Protein AF-A0A1T2X8F2-F1 (afdb_monomer)

Secondary structure (DSSP, 8-state):
----------------PPP-EEEEEEEEEETTEEEEEEEEE-SS-EEEEEEEEE-SSPP-HHHHHHHHGGGTTS-HHHHHHHHHHHGGGS-HHHHHHHHHHHHHHHTTT-TT---------SS-HHHHHHHEEEEEEEE--

Organism: NCBI:txid1324314

Structure (mmCIF, N/CA/C/O backbone):
data_AF-A0A1T2X8F2-F1
#
_entry.id   AF-A0A1T2X8F2-F1
#
loop_
_atom_site.group_PDB
_atom_site.id
_atom_site.type_symbol
_atom_site.label_atom_id
_atom_site.label_alt_id
_atom_site.label_comp_id
_atom_site.label_asym_id
_atom_site.label_entity_id
_atom_site.label_seq_id
_atom_site.pdbx_PDB_ins_code
_atom_site.Cartn_x
_atom_site.Cartn_y
_atom_site.Cartn_z
_atom_site.occupancy
_atom_site.B_iso_or_equiv
_atom_site.auth_seq_id
_atom_site.auth_comp_id
_atom_site.auth_asym_id
_atom_site.auth_atom_id
_atom_site.pdbx_PDB_model_num
ATOM 1 N N . MET A 1 1 ? -14.386 23.148 55.826 1.00 37.97 1 MET A N 1
ATOM 2 C CA . MET A 1 1 ? -13.439 22.276 55.101 1.00 37.97 1 MET A CA 1
ATOM 3 C C . MET A 1 1 ? -14.239 21.501 54.069 1.00 37.97 1 MET A C 1
ATOM 5 O O . MET A 1 1 ? -15.003 20.631 54.454 1.00 37.97 1 MET A O 1
ATOM 9 N N . SER A 1 2 ? -14.163 21.901 52.799 1.00 36.72 2 SER A N 1
ATOM 10 C CA . SER A 1 2 ? -14.864 21.247 51.688 1.00 36.72 2 SER A CA 1
ATOM 11 C C . SER A 1 2 ? -13.816 20.536 50.842 1.00 36.72 2 SER A C 1
ATOM 13 O O . SER A 1 2 ? -12.933 21.192 50.293 1.00 36.72 2 SER A O 1
ATOM 15 N N . LEU A 1 3 ? -13.865 19.207 50.805 1.00 40.19 3 LEU A N 1
ATOM 16 C CA . LEU A 1 3 ? -12.999 18.390 49.961 1.00 40.19 3 LEU A CA 1
ATOM 17 C C . LEU A 1 3 ? -13.627 18.337 48.565 1.00 40.19 3 LEU A C 1
ATOM 19 O O . LEU A 1 3 ? -14.701 17.768 48.388 1.00 40.19 3 LEU A O 1
ATOM 23 N N . ASN A 1 4 ? -12.973 18.961 47.585 1.00 38.31 4 ASN A N 1
ATOM 24 C CA . ASN A 1 4 ? -13.312 18.771 46.177 1.00 38.31 4 ASN A CA 1
ATOM 25 C C . ASN A 1 4 ? -12.955 17.334 45.766 1.00 38.31 4 ASN A C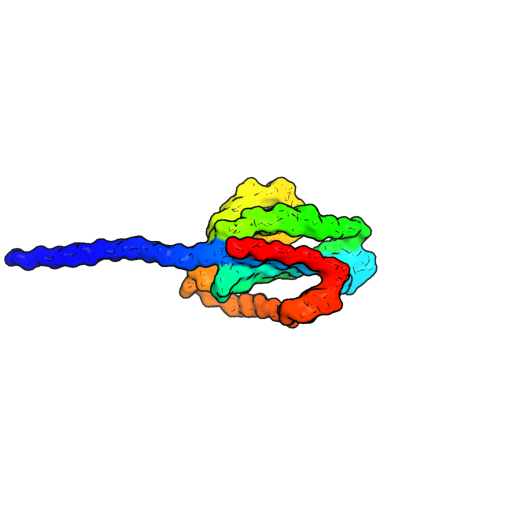 1
ATOM 27 O O . ASN A 1 4 ? -11.834 16.899 46.047 1.00 38.31 4 ASN A O 1
ATOM 31 N N . PRO A 1 5 ? -13.837 16.602 45.067 1.00 49.19 5 PRO A N 1
ATOM 32 C CA . PRO A 1 5 ? -13.443 15.354 44.446 1.00 49.19 5 PRO A CA 1
ATOM 33 C C . PRO A 1 5 ? -12.522 15.667 43.265 1.00 49.19 5 PRO A C 1
ATOM 35 O O . PRO A 1 5 ? -12.886 16.386 42.331 1.00 49.19 5 PRO A O 1
ATOM 38 N N . ILE A 1 6 ? -11.308 15.126 43.333 1.00 43.94 6 ILE A N 1
ATOM 39 C CA . ILE A 1 6 ? -10.379 15.038 42.212 1.00 43.94 6 ILE A CA 1
ATOM 40 C C . ILE A 1 6 ? -11.116 14.282 41.106 1.00 43.94 6 ILE A C 1
ATOM 42 O O . ILE A 1 6 ? -11.383 13.088 41.225 1.00 43.94 6 ILE A O 1
ATOM 46 N N . ARG A 1 7 ? -11.492 14.997 40.042 1.00 38.94 7 ARG A N 1
ATOM 47 C CA . ARG A 1 7 ? -11.837 14.371 38.770 1.00 38.94 7 ARG A CA 1
ATOM 48 C C . ARG A 1 7 ? -10.554 13.742 38.253 1.00 38.94 7 ARG A C 1
ATOM 50 O O . ARG A 1 7 ? -9.704 14.434 37.701 1.00 38.94 7 ARG A O 1
ATOM 57 N N . THR A 1 8 ? -10.404 12.445 38.479 1.00 39.94 8 THR A N 1
ATOM 58 C CA . THR A 1 8 ? -9.457 11.625 37.738 1.00 39.94 8 THR A CA 1
ATOM 59 C C . THR A 1 8 ? -9.868 11.744 36.277 1.00 39.94 8 THR A C 1
ATOM 61 O O . THR A 1 8 ? -10.906 11.224 35.874 1.00 39.94 8 THR A O 1
ATOM 64 N N . VAL A 1 9 ? -9.118 12.540 35.516 1.00 42.16 9 VAL A N 1
ATOM 65 C CA . VAL A 1 9 ? -9.210 12.562 34.061 1.00 42.16 9 VAL A CA 1
ATOM 66 C C . VAL A 1 9 ? -8.810 11.157 33.637 1.00 42.16 9 VAL A C 1
ATOM 68 O O . VAL A 1 9 ? -7.645 10.782 33.747 1.00 42.16 9 VAL A O 1
ATOM 71 N N . SER A 1 10 ? -9.807 10.354 33.272 1.00 41.56 10 SER A N 1
ATOM 72 C CA . SER A 1 10 ? -9.609 9.114 32.538 1.00 41.56 10 SER A CA 1
ATOM 73 C C . SER A 1 10 ? -8.678 9.434 31.379 1.00 41.56 10 SER A C 1
ATOM 75 O O . SER A 1 10 ? -8.978 10.338 30.593 1.00 41.56 10 SER A O 1
ATOM 77 N N . SER A 1 11 ? -7.531 8.753 31.331 1.00 42.22 11 SER A N 1
ATOM 78 C CA . SER A 1 11 ? -6.684 8.695 30.145 1.00 42.22 11 SER A CA 1
ATOM 79 C C . SER A 1 11 ? -7.596 8.594 28.932 1.00 42.22 11 SER A C 1
ATOM 81 O O . SER A 1 11 ? -8.439 7.700 28.891 1.00 42.22 11 SER A O 1
ATOM 83 N N . LEU A 1 12 ? -7.496 9.560 28.016 1.00 42.22 12 LEU A N 1
ATOM 84 C CA . LEU A 1 12 ? -8.115 9.432 26.707 1.00 42.22 12 LEU A CA 1
ATOM 85 C C . LEU A 1 12 ? -7.663 8.077 26.166 1.00 42.22 12 LEU A C 1
ATOM 87 O O . LEU A 1 12 ? -6.474 7.909 25.895 1.00 42.22 12 LEU A O 1
ATOM 91 N N . ASP A 1 13 ? -8.592 7.137 26.029 1.00 42.84 13 ASP A N 1
ATOM 92 C CA . ASP A 1 13 ? -8.470 6.109 25.013 1.00 42.84 13 ASP A CA 1
ATOM 93 C C . ASP A 1 13 ? -8.311 6.888 23.706 1.00 42.84 13 ASP A C 1
ATOM 95 O O . ASP A 1 13 ? -9.258 7.479 23.183 1.00 42.84 13 ASP A O 1
ATOM 99 N N . GLN A 1 14 ? -7.065 7.040 23.258 1.00 51.78 14 GLN A N 1
ATOM 100 C CA . GLN A 1 14 ? -6.811 7.439 21.891 1.00 51.78 14 GLN A CA 1
ATOM 101 C C . GLN A 1 14 ? -7.356 6.285 21.064 1.00 51.78 14 GLN A C 1
ATOM 103 O O . GLN A 1 14 ? -6.759 5.210 21.022 1.00 51.78 14 GLN A O 1
ATOM 108 N N . ASP A 1 15 ? -8.537 6.504 20.497 1.00 54.91 15 ASP A N 1
ATOM 109 C CA . ASP A 1 15 ? -9.196 5.627 19.539 1.00 54.91 15 ASP A CA 1
ATOM 110 C C . ASP A 1 15 ? -8.274 5.529 18.314 1.00 54.91 15 ASP A C 1
ATOM 112 O O . ASP A 1 15 ? -8.337 6.309 17.364 1.00 54.91 15 ASP A O 1
ATOM 116 N N . THR A 1 16 ? -7.260 4.672 18.414 1.00 68.88 16 THR A N 1
ATOM 117 C CA . THR A 1 16 ? -6.259 4.495 17.369 1.00 68.88 16 THR A CA 1
ATOM 118 C C . THR A 1 16 ? -6.784 3.418 16.443 1.00 68.88 16 THR A C 1
ATOM 120 O O . THR A 1 16 ? -6.462 2.242 16.592 1.00 68.88 16 THR A O 1
ATOM 123 N N . SER A 1 17 ? -7.655 3.819 15.513 1.00 86.19 17 SER A N 1
ATOM 124 C CA . SER A 1 17 ? -8.242 2.905 14.533 1.00 86.19 17 SER A CA 1
ATOM 125 C C . SER A 1 17 ? -7.132 2.094 13.861 1.00 86.19 17 SER A C 1
ATOM 127 O O . SER A 1 17 ? -6.180 2.643 13.297 1.00 86.19 17 SER A O 1
ATOM 129 N N . HIS A 1 18 ? -7.244 0.772 13.950 1.00 93.94 18 HIS A N 1
ATOM 130 C CA . HIS A 1 18 ? -6.293 -0.138 13.329 1.00 93.94 18 HIS A CA 1
ATOM 131 C C . HIS A 1 18 ? -6.429 -0.079 11.808 1.00 93.94 18 HIS A C 1
ATOM 133 O O . HIS A 1 18 ? -7.512 0.156 11.266 1.00 93.94 18 HIS A O 1
ATOM 139 N N . LEU A 1 19 ? -5.322 -0.322 11.115 1.00 95.12 19 LEU A N 1
ATOM 140 C CA . LEU A 1 19 ? -5.322 -0.545 9.681 1.00 95.12 19 LEU A CA 1
ATOM 141 C C . LEU A 1 19 ? -6.089 -1.830 9.370 1.00 95.12 19 LEU A C 1
ATOM 143 O O . LEU A 1 19 ? -5.737 -2.897 9.866 1.00 95.12 19 LEU A O 1
ATOM 147 N N . THR A 1 20 ? -7.114 -1.733 8.534 1.00 96.12 20 THR A N 1
ATOM 148 C CA . THR A 1 20 ? -7.972 -2.851 8.116 1.00 96.12 20 THR A CA 1
ATOM 149 C C . THR A 1 20 ? -7.733 -3.244 6.665 1.00 96.12 20 THR A C 1
ATOM 151 O O . THR A 1 20 ? -8.016 -4.375 6.277 1.00 96.12 20 THR A O 1
ATOM 154 N N . ARG A 1 21 ? -7.176 -2.342 5.847 1.00 96.19 21 ARG A N 1
ATOM 155 C CA . ARG A 1 21 ? -6.988 -2.574 4.412 1.00 96.19 21 ARG A CA 1
ATOM 156 C C . ARG A 1 21 ? -5.629 -2.084 3.927 1.00 96.19 21 ARG A C 1
ATOM 158 O O . ARG A 1 21 ? -5.179 -0.999 4.293 1.00 96.19 21 ARG A O 1
ATOM 165 N N . MET A 1 22 ? -5.001 -2.883 3.068 1.00 97.00 22 MET A N 1
ATOM 166 C CA . MET A 1 22 ? -3.809 -2.522 2.305 1.00 97.00 22 MET A CA 1
ATOM 167 C C . MET A 1 22 ? -4.054 -2.812 0.829 1.00 97.00 22 MET A C 1
ATOM 169 O O . MET A 1 22 ? -4.435 -3.922 0.458 1.00 97.00 22 MET A O 1
ATOM 173 N N . GLU A 1 23 ? -3.826 -1.812 -0.012 1.00 97.00 23 GLU A N 1
ATOM 174 C CA . GLU A 1 23 ? -3.978 -1.916 -1.458 1.00 97.00 23 GLU A CA 1
ATOM 175 C C . GLU A 1 23 ? -2.706 -1.426 -2.139 1.00 97.00 23 GLU A C 1
ATOM 177 O O . GLU A 1 23 ? -2.194 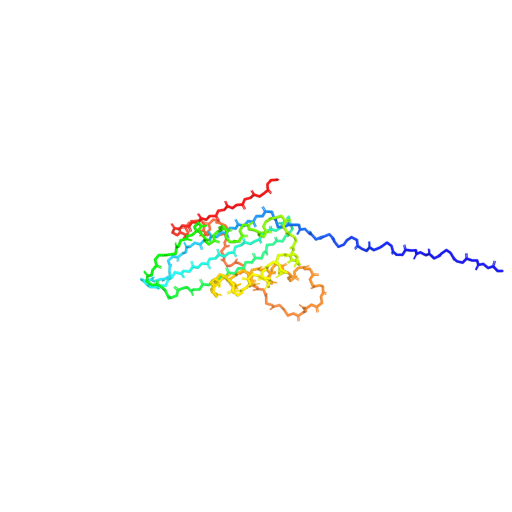-0.353 -1.821 1.00 97.00 23 GLU A O 1
ATOM 182 N N . LEU A 1 24 ? -2.203 -2.196 -3.095 1.00 97.31 24 LEU A N 1
ATOM 183 C CA . LEU A 1 24 ? -1.013 -1.866 -3.861 1.00 97.31 24 LEU A CA 1
ATOM 184 C C . LEU A 1 24 ? -1.325 -1.989 -5.349 1.00 97.31 24 LEU A C 1
ATOM 186 O O . LEU A 1 24 ? -1.663 -3.072 -5.822 1.00 97.31 24 LEU A O 1
ATOM 190 N N . PHE A 1 25 ? -1.170 -0.896 -6.083 1.00 95.75 25 PHE A N 1
ATOM 191 C CA . PHE A 1 25 ? -1.413 -0.824 -7.520 1.00 95.75 25 PHE A CA 1
ATOM 192 C C . PHE A 1 25 ? -0.103 -0.568 -8.253 1.00 95.75 25 PHE A C 1
ATOM 194 O O . PHE A 1 25 ? 0.708 0.257 -7.835 1.00 95.75 25 PHE A O 1
ATOM 201 N N . GLN A 1 26 ? 0.079 -1.268 -9.363 1.00 94.31 26 GLN A N 1
ATOM 202 C CA . GLN A 1 26 ? 1.152 -1.056 -10.317 1.00 94.31 26 GLN A CA 1
ATOM 203 C C . GLN A 1 26 ? 0.554 -0.486 -11.602 1.00 94.31 26 GLN A C 1
ATOM 205 O O . GLN A 1 26 ? -0.277 -1.129 -12.243 1.00 94.31 26 GLN A O 1
ATOM 210 N N . MET A 1 27 ? 1.002 0.698 -12.001 1.00 90.75 27 MET A N 1
AT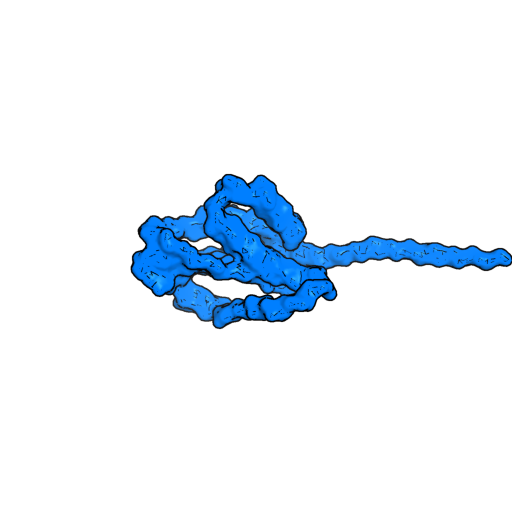OM 211 C CA . MET A 1 27 ? 0.594 1.375 -13.229 1.00 90.75 27 MET A CA 1
ATOM 212 C C . MET A 1 27 ? 1.785 1.518 -14.179 1.00 90.75 27 MET A C 1
ATOM 214 O O . MET A 1 27 ? 2.926 1.730 -13.752 1.00 90.75 27 MET A O 1
ATOM 218 N N . GLU A 1 28 ? 1.516 1.448 -15.481 1.00 82.44 28 GLU A N 1
ATOM 219 C CA . GLU A 1 28 ? 2.509 1.801 -16.496 1.00 82.44 28 GLU A CA 1
ATOM 220 C C . GLU A 1 28 ? 2.665 3.319 -16.552 1.00 82.44 28 GLU A C 1
ATOM 222 O O . GLU A 1 28 ? 1.678 4.028 -16.740 1.00 82.44 28 GLU A O 1
ATOM 227 N N . ALA A 1 29 ? 3.889 3.830 -16.418 1.00 75.69 29 ALA A N 1
ATOM 228 C CA . ALA A 1 29 ? 4.161 5.244 -16.676 1.00 75.69 29 ALA A CA 1
ATOM 229 C C . ALA A 1 29 ? 4.895 5.444 -18.012 1.00 75.69 29 ALA A C 1
ATOM 231 O O . ALA A 1 29 ? 4.578 6.374 -18.751 1.00 75.69 29 ALA A O 1
ATOM 232 N N . SER A 1 30 ? 5.869 4.584 -18.333 1.00 79.19 30 SER A N 1
ATOM 233 C CA . SER A 1 30 ? 6.567 4.520 -19.628 1.00 79.19 30 SER A CA 1
ATOM 234 C C . SER A 1 30 ? 7.385 3.222 -19.738 1.00 79.19 30 SER A C 1
ATOM 236 O O . SER A 1 30 ? 7.421 2.436 -18.793 1.00 79.19 30 SER A O 1
ATOM 238 N N . SER A 1 31 ? 8.104 3.008 -20.851 1.00 71.81 31 SER A N 1
ATOM 239 C CA . SER A 1 31 ? 8.842 1.760 -21.142 1.00 71.81 31 SER A CA 1
ATOM 240 C C . SER A 1 31 ? 9.862 1.323 -20.079 1.00 71.81 31 SER A C 1
ATOM 242 O O . SER A 1 31 ? 10.271 0.162 -20.077 1.00 71.81 31 SER A O 1
ATOM 244 N N . HIS A 1 32 ? 10.284 2.227 -19.188 1.00 78.56 32 HIS A N 1
ATOM 245 C CA . HIS A 1 32 ? 11.242 1.950 -18.106 1.00 78.56 32 HIS A CA 1
ATOM 246 C C . HIS A 1 32 ? 10.808 2.505 -16.745 1.00 78.56 32 HIS A C 1
ATOM 248 O O . HIS A 1 32 ? 11.562 2.424 -15.778 1.00 78.56 32 HIS A O 1
ATOM 254 N N . VAL A 1 33 ? 9.598 3.066 -16.660 1.00 85.44 33 VAL A N 1
ATOM 255 C CA . VAL A 1 33 ? 9.089 3.658 -15.425 1.00 85.44 33 VAL A CA 1
ATOM 256 C C . VAL A 1 33 ? 7.810 2.950 -15.022 1.00 85.44 33 VAL A C 1
ATOM 258 O O . VAL A 1 33 ? 6.794 3.007 -15.716 1.00 85.44 33 VAL A O 1
ATOM 261 N N . THR A 1 34 ? 7.870 2.312 -13.859 1.00 89.75 34 THR A N 1
ATOM 262 C CA . THR A 1 34 ? 6.705 1.725 -13.200 1.00 89.75 34 THR A CA 1
ATOM 263 C C . THR A 1 34 ? 6.243 2.659 -12.092 1.00 89.75 34 THR A C 1
ATOM 265 O O . THR A 1 34 ? 7.048 3.095 -11.271 1.00 89.75 34 THR A O 1
ATOM 268 N N . CYS A 1 35 ? 4.955 2.978 -12.060 1.00 91.50 35 CYS A N 1
ATOM 269 C CA . CYS A 1 35 ? 4.358 3.753 -10.983 1.00 91.50 35 CYS A CA 1
ATOM 270 C C . CYS A 1 35 ? 3.701 2.802 -9.978 1.00 91.50 35 CYS A C 1
ATOM 272 O O . CYS A 1 35 ? 2.921 1.934 -10.366 1.00 91.50 35 CYS A O 1
ATOM 274 N N . MET A 1 36 ? 4.031 2.952 -8.699 1.00 94.12 36 MET A N 1
ATOM 275 C CA . MET A 1 36 ? 3.450 2.187 -7.602 1.00 94.12 36 MET A CA 1
ATOM 276 C C . MET A 1 36 ? 2.593 3.106 -6.745 1.00 94.12 36 MET A C 1
ATOM 278 O O . MET A 1 36 ? 3.071 4.154 -6.313 1.00 94.12 36 MET A O 1
ATOM 282 N N . ILE A 1 37 ? 1.369 2.688 -6.446 1.00 95.06 37 ILE A N 1
ATOM 283 C CA . ILE A 1 37 ? 0.474 3.384 -5.521 1.00 95.06 37 ILE A CA 1
ATOM 284 C C . ILE A 1 37 ? 0.170 2.455 -4.355 1.00 95.06 37 ILE A C 1
ATOM 286 O O . ILE A 1 37 ? -0.321 1.349 -4.567 1.00 95.06 37 ILE A O 1
ATOM 290 N N . LEU A 1 38 ? 0.447 2.907 -3.134 1.00 96.62 38 LEU A N 1
ATOM 291 C CA . LEU A 1 38 ? 0.081 2.217 -1.899 1.00 96.62 38 LEU A CA 1
ATOM 292 C C . LEU A 1 38 ? -1.045 2.991 -1.222 1.00 96.62 38 LEU A C 1
ATOM 294 O O . LEU A 1 38 ? -0.894 4.185 -0.976 1.00 96.62 38 LEU A O 1
ATOM 298 N N . LYS A 1 39 ? -2.135 2.305 -0.883 1.00 95.88 39 LYS A N 1
ATOM 299 C CA . LYS A 1 39 ? -3.203 2.813 -0.021 1.00 95.88 39 LYS A CA 1
ATOM 300 C C . LYS A 1 39 ? -3.278 1.968 1.241 1.00 95.88 39 LYS A C 1
ATOM 302 O O . LYS A 1 39 ? -3.259 0.739 1.183 1.00 95.88 39 LYS A O 1
ATOM 307 N N . LEU A 1 40 ? -3.376 2.644 2.374 1.00 95.50 40 LEU A N 1
ATOM 308 C CA . LEU A 1 40 ? -3.603 2.060 3.686 1.00 95.50 40 LEU A CA 1
ATOM 309 C C . LEU A 1 40 ? -4.886 2.666 4.239 1.00 95.50 40 LEU A C 1
ATOM 311 O O . LEU A 1 40 ? -5.069 3.882 4.188 1.00 95.50 40 LEU A O 1
ATOM 315 N N . SER A 1 41 ? -5.785 1.832 4.741 1.00 93.94 41 SER A N 1
ATOM 316 C CA . SER A 1 41 ? -7.051 2.302 5.302 1.00 93.94 41 SER A CA 1
ATOM 317 C C . SER A 1 41 ? -7.249 1.759 6.702 1.00 93.94 41 SER A C 1
ATOM 319 O O . SER A 1 41 ? -6.979 0.587 6.965 1.00 93.94 41 SER A O 1
ATOM 321 N N . SER A 1 42 ? -7.734 2.625 7.580 1.00 92.19 42 SER A N 1
ATOM 322 C CA . SER A 1 42 ? -8.440 2.253 8.798 1.00 92.19 42 SER A CA 1
ATOM 323 C C . SER A 1 42 ? -9.949 2.379 8.557 1.00 92.19 42 SER A C 1
ATOM 325 O O . SER A 1 42 ? -10.390 2.617 7.431 1.00 92.19 42 SER A O 1
ATOM 327 N N . VAL A 1 43 ? -10.754 2.204 9.606 1.00 88.38 43 VAL A N 1
ATOM 328 C CA . VAL A 1 43 ? -12.217 2.359 9.530 1.00 88.38 43 VAL A CA 1
ATOM 329 C C . VAL A 1 43 ? -12.617 3.758 9.047 1.00 88.38 43 VAL A C 1
ATOM 331 O O . VAL A 1 43 ? -13.534 3.889 8.239 1.00 88.38 43 VAL A O 1
ATOM 334 N N . ASP A 1 44 ? -11.901 4.788 9.500 1.00 85.75 44 ASP A N 1
ATOM 335 C CA . ASP A 1 44 ? -12.316 6.185 9.327 1.00 85.75 44 ASP A CA 1
ATOM 336 C C . ASP A 1 44 ? -11.421 6.971 8.365 1.00 85.75 44 ASP A C 1
ATOM 338 O O . ASP A 1 44 ? -11.808 8.030 7.864 1.00 85.75 44 ASP A O 1
ATOM 342 N N . HIS A 1 45 ? -10.208 6.476 8.108 1.00 89.69 45 HIS A N 1
ATOM 343 C CA . HIS A 1 45 ? -9.179 7.230 7.407 1.00 89.69 45 HIS A CA 1
ATOM 344 C C . HIS A 1 45 ? -8.477 6.397 6.344 1.00 89.69 45 HIS A C 1
ATOM 346 O O . HIS A 1 45 ? -8.316 5.182 6.455 1.00 89.69 45 HIS A O 1
ATOM 352 N N . ILE A 1 46 ? -8.024 7.088 5.304 1.00 91.00 46 ILE A N 1
ATOM 353 C CA . ILE A 1 46 ? -7.227 6.522 4.224 1.0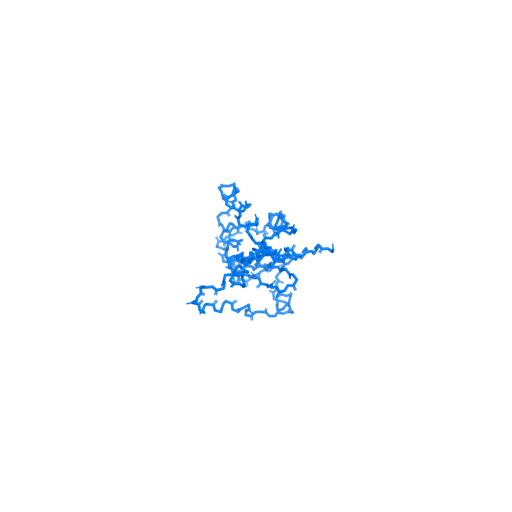0 91.00 46 ILE A CA 1
ATOM 354 C C . ILE A 1 46 ? -5.995 7.400 4.085 1.00 91.00 46 ILE A C 1
ATOM 356 O O . ILE A 1 46 ? -6.118 8.618 4.002 1.00 91.00 46 ILE A O 1
ATOM 360 N N . GLY A 1 47 ? -4.828 6.771 4.043 1.00 92.31 47 GLY A N 1
ATOM 361 C CA . GLY A 1 47 ? -3.587 7.409 3.643 1.00 92.31 47 GLY A CA 1
ATOM 362 C C . GLY A 1 47 ? -3.012 6.690 2.443 1.00 92.31 47 GLY A C 1
ATOM 363 O O . GLY A 1 47 ? -3.211 5.483 2.258 1.00 92.31 47 GLY A O 1
ATOM 364 N N . TRP A 1 48 ? -2.320 7.431 1.594 1.00 94.94 48 TRP A N 1
ATOM 365 C CA . TRP A 1 48 ? -1.776 6.865 0.374 1.00 94.94 48 TRP A CA 1
ATOM 366 C C . TRP A 1 48 ? -0.490 7.555 -0.052 1.00 94.94 48 TRP A C 1
ATOM 368 O O . TRP A 1 48 ? -0.146 8.644 0.401 1.00 94.94 48 TRP A O 1
ATOM 378 N N . ALA A 1 49 ? 0.236 6.892 -0.941 1.00 94.56 49 ALA A N 1
ATOM 379 C CA . ALA A 1 49 ? 1.411 7.458 -1.571 1.00 94.56 49 ALA A CA 1
ATOM 380 C C . ALA A 1 49 ? 1.633 6.870 -2.960 1.00 94.56 49 ALA A C 1
ATOM 382 O O . ALA A 1 49 ? 1.176 5.770 -3.277 1.00 94.56 49 ALA A O 1
ATOM 383 N N . GLU A 1 50 ? 2.393 7.609 -3.761 1.00 93.44 50 GLU A N 1
ATOM 384 C CA . GLU A 1 50 ? 2.859 7.210 -5.082 1.00 93.44 50 GLU A CA 1
ATOM 385 C C . GLU A 1 50 ? 4.392 7.179 -5.093 1.00 93.44 50 GLU A C 1
ATOM 387 O O . GLU A 1 50 ? 5.045 8.082 -4.563 1.00 93.44 50 GLU A O 1
ATOM 392 N N . CYS A 1 51 ? 4.991 6.179 -5.737 1.00 91.69 51 CYS A N 1
ATOM 393 C CA . CYS A 1 51 ? 6.403 6.223 -6.092 1.00 91.69 51 CYS A CA 1
ATOM 394 C C . CYS A 1 51 ? 6.636 5.780 -7.538 1.00 91.69 51 CYS A C 1
ATOM 396 O O . CYS A 1 51 ? 6.010 4.850 -8.043 1.00 91.69 51 CYS A O 1
ATOM 398 N N . ARG A 1 52 ? 7.567 6.458 -8.213 1.00 91.50 52 ARG A N 1
ATOM 399 C CA . ARG A 1 52 ? 8.031 6.083 -9.550 1.00 91.50 52 ARG A CA 1
ATOM 400 C C . ARG A 1 52 ? 9.322 5.289 -9.422 1.00 91.50 52 ARG A C 1
ATOM 402 O O . ARG A 1 52 ? 10.281 5.750 -8.803 1.00 91.50 52 ARG A O 1
ATOM 409 N N . LEU A 1 53 ? 9.330 4.101 -10.007 1.00 89.94 53 LEU A N 1
ATOM 410 C CA . LEU A 1 53 ? 10.467 3.199 -10.057 1.00 89.94 53 LEU A CA 1
ATOM 411 C C . LEU A 1 53 ? 11.085 3.277 -11.447 1.00 89.94 53 LEU A C 1
ATOM 413 O O . LEU A 1 53 ? 10.471 2.845 -12.421 1.00 89.94 53 LEU A O 1
ATOM 417 N N . ASP A 1 54 ? 12.298 3.815 -11.518 1.00 85.50 54 ASP A N 1
ATOM 418 C CA . ASP A 1 54 ? 13.129 3.764 -12.719 1.00 85.50 54 ASP A CA 1
ATOM 419 C C . ASP A 1 54 ? 13.881 2.427 -12.724 1.00 85.50 54 ASP A C 1
ATOM 421 O O . ASP A 1 54 ? 14.974 2.285 -12.170 1.00 85.50 54 ASP A O 1
ATOM 425 N N . THR A 1 55 ? 13.206 1.386 -13.210 1.00 76.44 55 THR A N 1
ATOM 426 C CA . THR A 1 55 ? 13.722 0.017 -13.229 1.00 76.44 55 THR A CA 1
ATOM 427 C C . THR A 1 55 ? 13.289 -0.691 -14.498 1.00 76.44 55 THR A C 1
ATOM 429 O O . THR A 1 55 ? 12.120 -0.694 -14.873 1.00 76.44 55 THR A O 1
ATOM 432 N N . THR A 1 56 ? 14.244 -1.361 -15.136 1.00 71.94 56 THR A N 1
ATOM 433 C CA . THR A 1 56 ? 13.980 -2.282 -16.248 1.00 71.94 56 THR A CA 1
ATOM 434 C C . THR A 1 56 ? 13.553 -3.665 -15.761 1.00 71.94 56 THR A C 1
ATOM 436 O O . THR A 1 56 ? 12.983 -4.440 -16.527 1.00 71.94 56 THR A O 1
ATOM 439 N N . ALA A 1 57 ? 13.830 -3.993 -14.494 1.00 77.06 57 ALA A N 1
ATOM 440 C CA . ALA A 1 57 ? 13.428 -5.252 -13.891 1.00 77.06 57 ALA A CA 1
ATOM 441 C C . ALA A 1 57 ? 11.944 -5.211 -13.479 1.00 77.06 57 ALA A C 1
ATOM 443 O O . ALA A 1 57 ? 11.517 -4.208 -12.897 1.00 77.06 57 ALA A O 1
ATOM 444 N N . PRO A 1 58 ? 11.183 -6.300 -13.704 1.00 79.94 58 PRO A N 1
ATOM 445 C CA . PRO A 1 58 ? 9.799 -6.403 -13.261 1.00 79.94 58 PRO A CA 1
ATOM 446 C C . PRO A 1 58 ? 9.678 -6.231 -11.746 1.00 79.94 58 PRO A C 1
ATOM 448 O O . PRO A 1 58 ? 10.450 -6.811 -10.976 1.00 79.94 58 PRO A O 1
ATOM 451 N N . VAL A 1 59 ? 8.673 -5.473 -11.315 1.00 87.44 59 VAL A N 1
ATOM 452 C CA . VAL A 1 59 ? 8.318 -5.360 -9.901 1.00 87.44 59 VAL A CA 1
ATOM 453 C C . VAL A 1 59 ? 7.541 -6.607 -9.492 1.00 87.44 59 VAL A C 1
ATOM 455 O O . VAL A 1 59 ? 6.498 -6.925 -10.052 1.00 87.44 59 VAL A O 1
ATOM 458 N N . ASP A 1 60 ? 8.048 -7.325 -8.493 1.00 91.25 60 ASP A N 1
ATOM 459 C CA . ASP A 1 60 ? 7.319 -8.438 -7.887 1.00 91.25 60 ASP A CA 1
ATOM 460 C C . ASP A 1 60 ? 6.277 -7.886 -6.907 1.00 91.25 60 ASP A C 1
ATOM 462 O O . ASP A 1 60 ? 6.565 -7.654 -5.726 1.00 91.25 60 ASP A O 1
ATOM 466 N N . LEU A 1 61 ? 5.074 -7.634 -7.424 1.00 92.75 61 LEU A N 1
ATOM 467 C CA . LEU A 1 61 ? 3.978 -7.026 -6.675 1.00 92.75 61 LEU A CA 1
ATOM 468 C C . LEU A 1 61 ? 3.634 -7.811 -5.403 1.00 92.75 61 LEU A C 1
ATOM 470 O O . LEU A 1 61 ? 3.406 -7.209 -4.358 1.00 92.75 61 LEU A O 1
ATOM 474 N N . VAL A 1 62 ? 3.673 -9.145 -5.456 1.00 94.69 62 VAL A N 1
ATOM 475 C CA . VAL A 1 62 ? 3.363 -10.014 -4.310 1.00 94.69 62 VAL A CA 1
ATOM 476 C C . VAL A 1 62 ? 4.405 -9.843 -3.206 1.00 94.69 62 VAL A C 1
ATOM 478 O O . VAL A 1 62 ? 4.052 -9.681 -2.039 1.00 94.69 62 VAL A O 1
ATOM 481 N N . LYS A 1 63 ? 5.700 -9.801 -3.546 1.00 93.38 63 LYS A N 1
ATOM 482 C CA . LYS A 1 63 ? 6.757 -9.539 -2.552 1.00 93.38 63 LYS A CA 1
ATOM 483 C C . LYS A 1 63 ? 6.705 -8.127 -1.983 1.00 93.38 63 LYS A C 1
ATOM 485 O O . LYS A 1 63 ? 7.200 -7.899 -0.878 1.00 93.38 63 LYS A O 1
ATOM 490 N N . TRP A 1 64 ? 6.207 -7.152 -2.738 1.00 94.25 64 TRP A N 1
ATOM 491 C CA . TRP A 1 64 ? 5.956 -5.808 -2.219 1.00 94.25 64 TRP A CA 1
ATOM 492 C C . TRP A 1 64 ? 4.773 -5.809 -1.254 1.00 94.25 64 TRP A C 1
ATOM 494 O O . TRP A 1 64 ? 4.937 -5.414 -0.103 1.00 94.25 64 TRP A O 1
ATOM 504 N N . ALA A 1 65 ? 3.640 -6.357 -1.679 1.00 95.62 65 ALA A N 1
ATOM 505 C CA . ALA A 1 65 ? 2.438 -6.492 -0.873 1.00 95.62 65 ALA A CA 1
ATOM 506 C C . ALA A 1 65 ? 2.690 -7.230 0.449 1.00 95.62 65 ALA A C 1
ATOM 508 O O . ALA A 1 65 ? 2.309 -6.732 1.501 1.00 95.62 65 ALA A O 1
ATOM 509 N N . ALA A 1 66 ? 3.421 -8.349 0.432 1.00 94.56 66 ALA A N 1
ATOM 510 C CA . ALA A 1 66 ? 3.760 -9.108 1.639 1.00 94.56 66 ALA A CA 1
ATOM 511 C C . ALA A 1 66 ? 4.562 -8.291 2.671 1.00 94.56 66 ALA A C 1
ATOM 513 O O . ALA A 1 66 ? 4.501 -8.570 3.865 1.00 94.56 66 ALA A O 1
ATOM 514 N N . THR A 1 67 ? 5.316 -7.281 2.219 1.00 93.81 67 THR A N 1
ATOM 515 C CA . THR A 1 67 ? 6.015 -6.348 3.113 1.00 93.81 67 THR A CA 1
ATOM 516 C C . THR A 1 67 ? 5.016 -5.418 3.809 1.00 93.81 67 THR A C 1
ATOM 518 O O . THR A 1 67 ? 5.048 -5.285 5.027 1.00 93.81 67 THR A O 1
ATOM 521 N N . PHE A 1 68 ? 4.095 -4.816 3.052 1.00 95.69 68 PHE A N 1
ATOM 522 C CA . PHE A 1 68 ? 3.131 -3.840 3.576 1.00 95.69 68 PHE A CA 1
ATOM 523 C C . PHE A 1 68 ? 1.956 -4.471 4.322 1.00 95.69 68 PHE A C 1
ATOM 525 O O . PHE A 1 68 ? 1.376 -3.842 5.199 1.00 95.69 68 PHE A O 1
ATOM 532 N N . GLN A 1 69 ? 1.624 -5.727 4.024 1.00 95.12 69 GLN A N 1
ATOM 533 C CA . GLN A 1 69 ? 0.567 -6.471 4.708 1.00 95.12 69 GLN A CA 1
ATOM 534 C C . GLN A 1 69 ? 0.825 -6.574 6.218 1.00 95.12 69 GLN A C 1
ATOM 536 O O . GLN A 1 69 ? -0.119 -6.652 6.993 1.00 95.12 69 GLN A O 1
ATOM 541 N N . GLN A 1 70 ? 2.091 -6.505 6.640 1.00 94.56 70 GLN A N 1
ATOM 542 C CA . GLN A 1 70 ? 2.494 -6.498 8.049 1.00 94.56 70 GLN A CA 1
ATOM 543 C C . GLN A 1 70 ? 1.968 -5.285 8.831 1.00 94.56 70 GLN A C 1
ATOM 545 O O . GLN A 1 70 ? 1.977 -5.315 10.056 1.00 94.56 70 GLN A O 1
ATOM 550 N N . PHE A 1 71 ? 1.527 -4.226 8.145 1.00 95.75 71 PHE A N 1
ATOM 551 C CA . PHE A 1 71 ? 0.907 -3.070 8.786 1.00 95.75 71 PHE A CA 1
ATOM 552 C C . PHE A 1 71 ? -0.562 -3.297 9.139 1.00 95.75 71 PHE A C 1
ATOM 554 O O . PHE A 1 71 ? -1.079 -2.634 10.032 1.00 95.75 71 PHE A O 1
ATOM 561 N N . VAL A 1 72 ? -1.252 -4.209 8.454 1.00 96.00 72 VAL A N 1
ATOM 562 C CA . VAL A 1 72 ? -2.677 -4.445 8.701 1.00 96.00 72 VAL A CA 1
ATOM 563 C C . VAL A 1 72 ? -2.848 -5.122 10.062 1.00 96.00 72 VAL A C 1
ATOM 565 O O . VAL A 1 72 ? -2.138 -6.069 10.392 1.00 96.00 72 VAL A O 1
ATOM 568 N N . GLY A 1 73 ? -3.761 -4.595 10.876 1.00 95.00 73 GLY A N 1
ATOM 569 C CA . GLY A 1 73 ? -3.925 -4.921 12.293 1.00 95.00 73 GLY A CA 1
ATOM 570 C C . GLY A 1 73 ? -3.115 -4.029 13.242 1.00 95.00 73 GLY A C 1
ATOM 571 O O . GLY A 1 73 ? -3.387 -4.026 14.441 1.00 95.00 73 GLY A O 1
ATOM 572 N N . LEU A 1 74 ? -2.166 -3.230 12.746 1.00 95.12 74 LEU A N 1
ATOM 573 C CA . LEU A 1 74 ? -1.461 -2.223 13.544 1.00 95.12 74 LEU A CA 1
ATOM 574 C C . LEU A 1 74 ? -2.203 -0.887 13.489 1.00 95.12 74 LEU A C 1
ATOM 576 O O . LEU A 1 74 ? -2.831 -0.557 12.483 1.00 95.12 74 LEU A O 1
ATOM 580 N N . ASN A 1 75 ? -2.104 -0.088 14.549 1.00 93.25 75 ASN A N 1
ATOM 581 C CA . ASN A 1 75 ? -2.433 1.331 14.446 1.00 93.25 75 ASN A CA 1
ATOM 582 C C . ASN A 1 75 ? -1.292 2.116 13.762 1.00 93.25 75 ASN A C 1
ATOM 584 O O . ASN A 1 75 ? -0.208 1.579 13.518 1.00 93.25 75 ASN A O 1
ATOM 588 N N . VAL A 1 76 ? -1.524 3.393 13.439 1.00 92.06 76 VAL A N 1
ATOM 589 C CA . VAL A 1 76 ? -0.551 4.217 12.695 1.00 92.06 76 VAL A CA 1
ATOM 590 C C . VAL A 1 76 ? 0.791 4.333 13.422 1.00 92.06 76 VAL A C 1
ATOM 592 O O . VAL A 1 76 ? 1.839 4.174 12.799 1.00 92.06 76 VAL A O 1
ATOM 595 N N . GLU A 1 77 ? 0.779 4.553 14.738 1.00 91.44 77 GLU A N 1
ATOM 596 C CA . GLU A 1 77 ? 2.006 4.665 15.534 1.00 91.44 77 GLU A CA 1
ATOM 597 C C . GLU A 1 77 ? 2.807 3.354 15.512 1.00 91.44 77 GLU A C 1
ATOM 599 O O . GLU A 1 77 ? 4.007 3.359 15.232 1.00 91.44 77 GLU A O 1
ATOM 604 N N . GLN A 1 78 ? 2.139 2.221 15.735 1.00 94.69 78 GLN A N 1
ATOM 605 C CA . GLN A 1 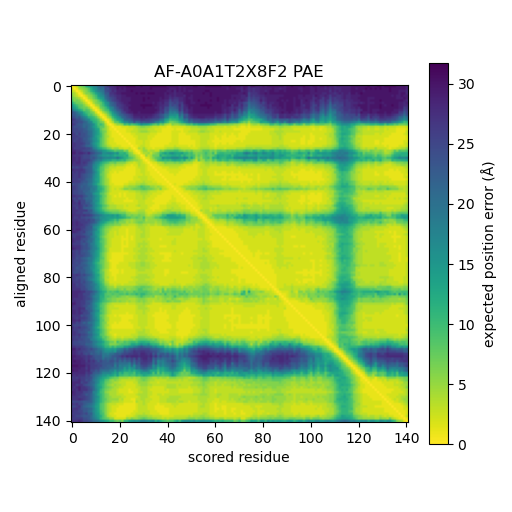78 ? 2.735 0.887 15.671 1.00 94.69 78 GLN A CA 1
ATOM 606 C C . GLN A 1 78 ? 3.299 0.585 14.280 1.00 94.69 78 GLN A C 1
ATOM 608 O O . GLN A 1 78 ? 4.397 0.042 14.167 1.00 94.69 78 GLN A O 1
ATOM 613 N N . ALA A 1 79 ? 2.587 0.958 13.214 1.00 94.56 79 ALA A N 1
ATOM 614 C CA . ALA A 1 79 ? 3.050 0.770 11.844 1.00 94.56 79 ALA A CA 1
ATOM 615 C C . ALA A 1 79 ? 4.302 1.611 11.539 1.00 94.56 79 ALA A C 1
ATOM 617 O O . ALA A 1 79 ? 5.245 1.102 10.930 1.00 94.56 79 ALA A O 1
ATOM 618 N N . ILE A 1 80 ? 4.362 2.859 12.018 1.00 93.25 80 ILE A N 1
ATOM 619 C CA . ILE A 1 80 ? 5.548 3.723 11.902 1.00 93.25 80 ILE A CA 1
ATOM 620 C C . ILE A 1 80 ? 6.727 3.136 12.692 1.00 93.25 80 ILE A C 1
ATOM 622 O O . ILE A 1 80 ? 7.844 3.063 12.178 1.00 93.25 80 ILE A O 1
ATOM 626 N N . GLN A 1 81 ? 6.497 2.665 13.920 1.00 93.75 81 GLN A N 1
ATOM 627 C CA . GLN A 1 81 ? 7.530 1.994 14.715 1.00 93.75 81 GLN A CA 1
ATOM 628 C C . GLN A 1 81 ? 8.049 0.728 14.013 1.00 93.75 81 GLN A C 1
ATOM 630 O O . GLN A 1 81 ? 9.264 0.518 13.938 1.00 93.75 81 GLN A O 1
ATOM 635 N N . HIS A 1 82 ? 7.152 -0.083 13.441 1.00 94.50 82 HIS A N 1
ATOM 636 C CA . HIS A 1 82 ? 7.506 -1.275 12.664 1.00 94.50 82 HIS A CA 1
ATOM 637 C C . HIS A 1 82 ? 8.336 -0.925 11.427 1.00 94.50 82 HIS A C 1
ATOM 639 O O . HIS A 1 82 ? 9.347 -1.578 11.155 1.00 94.50 82 HIS A O 1
ATOM 645 N N . LEU A 1 83 ? 7.956 0.133 10.705 1.00 93.50 83 LEU A N 1
ATOM 646 C CA . LEU A 1 83 ? 8.712 0.646 9.567 1.00 93.50 83 LEU A CA 1
ATOM 647 C C . LEU A 1 83 ? 10.123 1.070 9.988 1.00 93.50 83 LEU A C 1
ATOM 649 O O . LEU A 1 83 ? 11.091 0.615 9.383 1.00 93.50 83 LEU A O 1
ATOM 653 N N . HIS A 1 84 ? 10.269 1.882 11.038 1.00 91.94 84 HIS A N 1
ATOM 654 C CA . HIS A 1 84 ? 11.579 2.333 11.516 1.00 91.94 84 HIS A CA 1
ATOM 655 C C . HIS A 1 84 ? 12.476 1.173 11.962 1.00 91.94 84 HIS A C 1
ATOM 657 O O . HIS A 1 84 ? 13.664 1.159 11.636 1.00 91.94 84 HIS A O 1
ATOM 663 N N . GLY A 1 85 ? 11.912 0.170 12.643 1.00 90.81 85 GLY A N 1
ATOM 664 C CA . GLY A 1 85 ? 12.646 -1.025 13.064 1.00 90.81 85 GLY A CA 1
ATOM 665 C C . GLY A 1 85 ? 13.177 -1.867 11.897 1.00 90.81 85 GLY A C 1
ATOM 666 O O . GLY A 1 85 ? 14.200 -2.535 12.038 1.00 90.81 85 GLY A O 1
ATOM 667 N N . ASN A 1 86 ? 12.522 -1.806 10.733 1.00 88.62 86 ASN A N 1
ATOM 668 C CA . ASN A 1 86 ? 12.870 -2.598 9.551 1.00 88.62 86 ASN A CA 1
ATOM 669 C C . ASN A 1 86 ? 13.436 -1.771 8.385 1.00 88.62 86 ASN A C 1
ATOM 671 O O . ASN A 1 86 ? 13.824 -2.337 7.365 1.00 88.62 86 ASN A O 1
ATOM 675 N N . HIS A 1 87 ? 13.535 -0.447 8.519 1.00 82.06 87 HIS A N 1
ATOM 676 C CA . HIS A 1 87 ? 13.863 0.460 7.417 1.00 82.06 87 HIS A CA 1
ATOM 677 C C . HIS A 1 87 ? 15.162 0.071 6.689 1.00 82.06 87 HIS A C 1
ATOM 679 O O . HIS A 1 87 ? 15.233 0.113 5.463 1.00 82.06 87 HIS A O 1
ATOM 685 N N . ALA A 1 88 ? 16.188 -0.360 7.430 1.00 80.69 88 ALA A N 1
ATOM 686 C CA . ALA A 1 88 ? 17.485 -0.743 6.869 1.00 80.69 88 ALA A CA 1
ATOM 687 C C . ALA A 1 88 ? 17.473 -2.068 6.079 1.00 80.69 88 ALA A C 1
ATOM 689 O O . ALA A 1 88 ? 18.377 -2.298 5.278 1.00 80.69 88 ALA A O 1
ATOM 690 N N . SER A 1 89 ? 16.487 -2.945 6.300 1.00 86.19 89 SER A N 1
ATOM 691 C CA . SER A 1 89 ? 16.368 -4.230 5.594 1.00 86.19 89 SER A CA 1
ATOM 692 C C . SER A 1 89 ? 15.459 -4.152 4.365 1.00 86.19 89 SER A C 1
ATOM 694 O O . SER A 1 89 ? 15.418 -5.083 3.558 1.00 86.19 89 SER A O 1
ATOM 696 N N . TRP A 1 90 ? 14.727 -3.047 4.203 1.00 88.19 90 TRP A N 1
ATOM 697 C CA . TRP A 1 90 ? 13.791 -2.855 3.105 1.00 88.19 90 TRP A CA 1
ATOM 698 C C . TRP A 1 90 ? 14.458 -2.183 1.909 1.00 88.19 90 TRP A C 1
ATOM 700 O O . TRP A 1 90 ? 15.423 -1.430 2.017 1.00 88.19 90 TRP A O 1
ATOM 710 N N . ASN A 1 91 ? 13.899 -2.436 0.726 1.00 88.50 91 ASN A N 1
ATOM 711 C CA . ASN A 1 91 ? 14.241 -1.647 -0.449 1.00 88.50 91 ASN A CA 1
ATOM 712 C C . ASN A 1 91 ? 13.903 -0.158 -0.171 1.00 88.50 91 ASN A C 1
ATOM 714 O O . ASN A 1 91 ? 12.790 0.111 0.288 1.00 88.50 91 ASN A O 1
ATOM 718 N N . PRO A 1 92 ? 14.791 0.807 -0.486 1.00 90.25 92 PRO A N 1
ATOM 719 C CA . PRO A 1 92 ? 14.556 2.225 -0.199 1.00 90.25 92 PRO A CA 1
ATOM 720 C C . PRO A 1 92 ? 13.256 2.784 -0.787 1.00 90.25 92 PRO A C 1
ATOM 722 O O . PRO A 1 92 ? 12.609 3.624 -0.167 1.00 90.25 92 PRO A O 1
ATOM 725 N N . TYR A 1 93 ? 12.839 2.308 -1.963 1.00 91.56 93 TYR A N 1
ATOM 726 C CA . TYR A 1 93 ? 11.574 2.710 -2.573 1.00 91.56 93 TYR A CA 1
ATOM 727 C C . TYR A 1 93 ? 10.366 2.167 -1.808 1.00 91.56 93 TYR A C 1
ATOM 729 O O . TYR A 1 93 ? 9.388 2.890 -1.645 1.00 91.56 93 TYR A O 1
ATOM 737 N N . LYS A 1 94 ? 10.438 0.927 -1.298 1.00 93.00 94 LYS A N 1
ATOM 738 C CA . LYS A 1 94 ? 9.388 0.358 -0.436 1.00 93.00 94 LYS A CA 1
ATOM 739 C C . LYS A 1 94 ? 9.251 1.152 0.855 1.00 93.00 94 LYS A C 1
ATOM 741 O O . LYS A 1 94 ? 8.139 1.481 1.245 1.00 93.00 94 LYS A O 1
ATOM 746 N N . ALA A 1 95 ? 10.381 1.446 1.498 1.00 93.62 95 ALA A N 1
ATOM 747 C CA . ALA A 1 95 ? 10.405 2.170 2.760 1.00 93.62 95 ALA A CA 1
ATOM 748 C C . ALA A 1 95 ? 9.801 3.572 2.605 1.00 93.62 95 ALA A C 1
ATOM 750 O O . ALA A 1 95 ? 8.879 3.910 3.33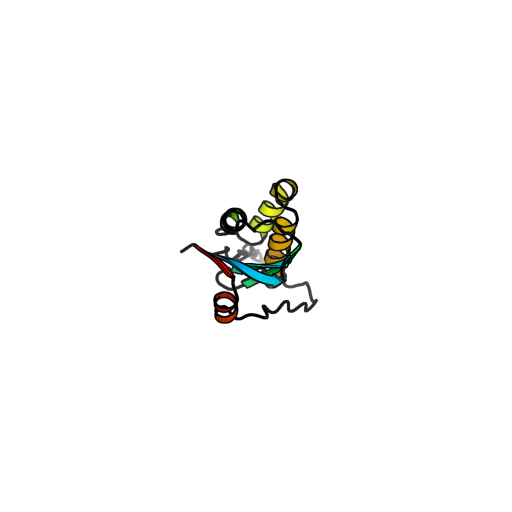5 1.00 93.62 95 ALA A O 1
ATOM 751 N N . ARG A 1 96 ? 10.227 4.329 1.584 1.00 93.25 96 ARG A N 1
ATOM 752 C CA . ARG A 1 96 ? 9.677 5.663 1.287 1.00 93.25 96 ARG A CA 1
ATOM 753 C C . ARG A 1 96 ? 8.193 5.636 0.930 1.00 93.25 96 ARG A C 1
ATOM 755 O O . ARG A 1 96 ? 7.456 6.518 1.351 1.00 93.25 96 ARG A O 1
ATOM 762 N N . LEU A 1 97 ? 7.757 4.645 0.149 1.00 95.31 97 LEU A N 1
ATOM 763 C CA . LEU A 1 97 ? 6.348 4.503 -0.222 1.00 95.31 97 LEU A CA 1
ATOM 764 C C . LEU A 1 97 ? 5.476 4.236 1.015 1.00 95.31 97 LEU A C 1
ATOM 766 O O . LEU A 1 97 ? 4.442 4.877 1.183 1.00 95.31 97 LEU A O 1
ATOM 770 N N . ALA A 1 98 ? 5.913 3.330 1.893 1.00 95.75 98 ALA A N 1
ATOM 771 C CA . ALA A 1 98 ? 5.234 3.047 3.155 1.00 95.75 98 ALA A CA 1
ATOM 772 C C . ALA A 1 98 ? 5.225 4.256 4.096 1.00 95.75 98 ALA A C 1
ATOM 774 O O . ALA A 1 98 ? 4.179 4.590 4.643 1.00 95.75 98 ALA A O 1
ATOM 775 N N . GLU A 1 99 ? 6.372 4.918 4.258 1.00 94.69 99 GLU A N 1
ATOM 776 C CA . GLU A 1 99 ? 6.516 6.112 5.092 1.00 94.69 99 GLU A CA 1
ATOM 777 C C . GLU A 1 99 ? 5.539 7.202 4.658 1.00 94.69 99 GLU A C 1
ATOM 779 O O . GLU A 1 99 ? 4.767 7.696 5.472 1.00 94.69 99 GLU A O 1
ATOM 784 N N . ALA A 1 100 ? 5.514 7.528 3.364 1.00 94.00 100 ALA A N 1
ATOM 785 C CA . ALA A 1 100 ? 4.632 8.555 2.832 1.00 94.00 100 ALA A CA 1
ATOM 786 C C . ALA A 1 100 ? 3.146 8.208 3.029 1.00 94.00 100 ALA A C 1
ATOM 788 O O . ALA A 1 100 ? 2.382 9.075 3.447 1.00 94.00 100 ALA A O 1
ATOM 789 N N . ALA A 1 101 ? 2.742 6.951 2.804 1.00 94.94 101 ALA A N 1
ATOM 790 C CA . ALA A 1 101 ? 1.352 6.528 2.993 1.00 94.94 101 ALA A CA 1
ATOM 791 C C . ALA A 1 101 ? 0.924 6.561 4.472 1.00 94.94 101 ALA A C 1
ATOM 793 O O . ALA A 1 101 ? -0.193 6.969 4.786 1.00 94.94 101 ALA A O 1
ATOM 794 N N . LEU A 1 102 ? 1.814 6.163 5.388 1.00 94.12 102 LEU A N 1
ATOM 795 C CA . LEU A 1 102 ? 1.568 6.218 6.832 1.00 94.12 102 LEU A CA 1
ATOM 796 C C . LEU A 1 102 ? 1.550 7.653 7.361 1.00 94.12 102 LEU A C 1
ATOM 798 O O . LEU A 1 102 ? 0.725 7.970 8.213 1.00 94.12 102 LEU A O 1
ATOM 802 N N . LEU A 1 103 ? 2.425 8.523 6.853 1.00 91.44 103 LEU A N 1
ATOM 803 C CA . LEU A 1 103 ? 2.416 9.943 7.194 1.00 91.44 103 LEU A CA 1
ATOM 804 C C . LEU A 1 103 ? 1.138 10.620 6.705 1.00 91.44 103 LEU A C 1
ATOM 806 O O . LEU A 1 103 ? 0.557 11.399 7.453 1.00 91.44 103 LEU A O 1
ATOM 810 N N . ASP A 1 104 ? 0.678 10.309 5.491 1.00 90.69 104 ASP A N 1
ATOM 811 C CA . ASP A 1 104 ? -0.588 10.823 4.966 1.00 90.69 104 ASP A CA 1
ATOM 812 C C . ASP A 1 104 ? -1.778 10.383 5.833 1.00 90.69 104 ASP A C 1
ATOM 814 O O . ASP A 1 104 ? -2.594 11.213 6.227 1.00 90.69 104 ASP A O 1
ATOM 818 N N . LEU A 1 105 ? -1.806 9.111 6.249 1.00 90.06 105 LEU A N 1
ATOM 819 C CA . LEU A 1 105 ? -2.806 8.597 7.188 1.00 90.06 105 LEU A CA 1
ATOM 820 C C . LEU A 1 105 ? -2.702 9.249 8.581 1.00 90.06 105 LEU A C 1
ATOM 822 O O . LEU A 1 105 ? -3.710 9.515 9.233 1.00 90.06 105 LEU A O 1
ATOM 826 N N . GLY A 1 106 ? -1.483 9.515 9.051 1.00 88.31 106 GLY A N 1
ATOM 827 C CA . GLY A 1 106 ? -1.200 10.114 10.356 1.00 88.31 106 GLY A CA 1
ATOM 828 C C . GLY A 1 106 ? -1.710 11.548 10.510 1.00 88.31 106 GLY A C 1
ATOM 829 O O . GLY A 1 106 ? -1.996 11.975 11.629 1.00 88.31 106 GLY A O 1
ATOM 830 N N . ARG A 1 107 ? -1.905 12.277 9.402 1.00 83.81 107 ARG A N 1
ATOM 831 C CA . ARG A 1 107 ? -2.411 13.665 9.405 1.00 83.81 107 ARG A CA 1
ATOM 832 C C . ARG A 1 107 ? -3.775 13.809 10.073 1.00 83.81 107 ARG A C 1
ATOM 834 O O . ARG A 1 107 ? -4.077 14.870 10.606 1.00 83.81 107 ARG A O 1
ATOM 841 N N . PHE A 1 108 ? -4.587 12.754 10.075 1.00 74.56 108 PHE A N 1
ATOM 842 C CA . PHE A 1 108 ? -5.904 12.767 10.713 1.00 74.56 108 PHE A CA 1
ATOM 843 C C . PHE A 1 108 ? -5.838 12.632 12.243 1.00 74.56 108 PHE A C 1
ATOM 845 O O . PHE A 1 108 ? -6.779 13.016 12.938 1.00 74.56 108 PHE A O 1
ATOM 852 N N . TYR A 1 109 ? -4.716 12.140 12.776 1.00 71.19 109 TYR A N 1
ATOM 853 C CA . TYR A 1 109 ? -4.505 11.943 14.210 1.00 71.19 109 TYR A CA 1
ATOM 854 C C . TYR A 1 109 ? -3.768 13.123 14.865 1.00 71.19 109 TYR A C 1
ATOM 856 O O . TYR A 1 109 ? -3.997 13.416 16.042 1.00 71.19 109 TYR A O 1
ATOM 864 N N . ASP A 1 110 ? -2.955 13.861 14.102 1.00 67.19 110 ASP A N 1
ATOM 865 C CA . ASP A 1 110 ? -2.273 15.067 14.575 1.00 67.19 110 ASP A CA 1
ATOM 866 C C 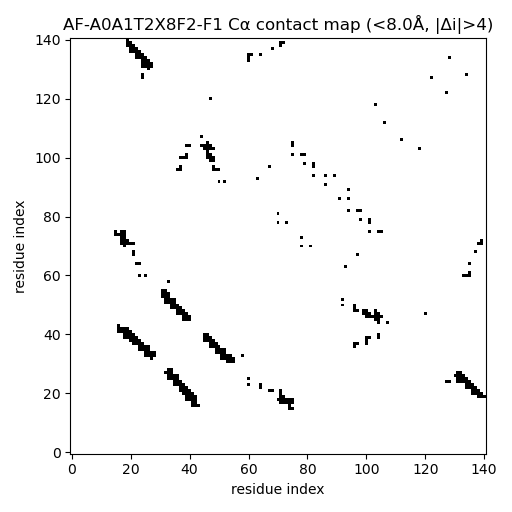. ASP A 1 110 ? -3.174 16.306 14.477 1.00 67.19 110 ASP A C 1
ATOM 868 O O . ASP A 1 110 ? -3.246 17.015 13.477 1.00 67.19 110 ASP A O 1
ATOM 872 N N . ARG A 1 111 ? -3.836 16.639 15.588 1.00 54.53 111 ARG A N 1
ATOM 873 C CA . ARG A 1 111 ? -4.757 17.785 15.692 1.00 54.53 111 ARG A CA 1
ATOM 874 C C . ARG A 1 111 ? -4.067 19.166 15.615 1.00 54.53 111 ARG A C 1
ATOM 876 O O . ARG A 1 111 ? -4.734 20.169 15.870 1.00 54.53 11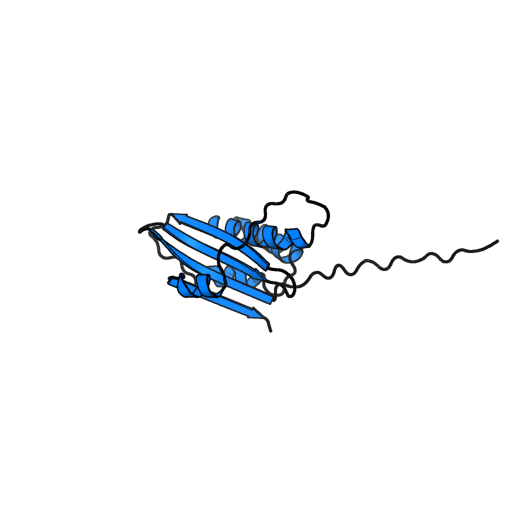1 ARG A O 1
ATOM 883 N N . HIS A 1 112 ? -2.752 19.246 15.367 1.00 48.22 112 HIS A N 1
ATOM 884 C CA . HIS A 1 112 ? -1.932 20.468 15.513 1.00 48.22 112 HIS A CA 1
ATOM 885 C C . HIS A 1 112 ? -0.960 20.792 14.358 1.00 48.22 112 HIS A C 1
ATOM 887 O O . HIS A 1 112 ? -0.283 21.818 14.432 1.00 48.22 112 HIS A O 1
ATOM 893 N N . SER A 1 113 ? -0.897 20.023 13.269 1.00 44.72 113 SER A N 1
ATOM 894 C CA . SER A 1 113 ? -0.050 20.363 12.113 1.00 44.72 113 SER A CA 1
ATOM 895 C C . SER A 1 113 ? -0.877 20.991 10.987 1.00 44.72 113 SER A C 1
ATOM 897 O O . SER A 1 113 ? -1.278 20.369 10.011 1.00 44.72 113 SER A O 1
ATOM 899 N N . PHE A 1 114 ? -1.120 22.292 11.144 1.00 44.25 114 PHE A N 1
ATOM 900 C CA . PHE A 1 114 ? -1.696 23.177 10.132 1.00 44.25 114 PHE A CA 1
ATOM 901 C C . PHE A 1 114 ? -0.681 23.407 8.994 1.00 44.25 114 PHE A C 1
ATOM 903 O O . PHE A 1 114 ? -0.024 24.442 8.938 1.00 44.25 114 PHE A O 1
ATOM 910 N N . ILE A 1 115 ? -0.522 22.434 8.098 1.00 45.09 115 ILE A N 1
ATOM 911 C CA . ILE A 1 115 ? -0.126 22.682 6.706 1.00 45.09 115 ILE A CA 1
ATOM 912 C C . ILE A 1 115 ? -0.996 21.766 5.849 1.00 45.09 115 ILE A C 1
ATOM 914 O O . ILE A 1 115 ? -0.790 20.555 5.810 1.00 45.09 115 ILE A O 1
ATOM 918 N N . GLU A 1 116 ? -1.976 22.364 5.173 1.00 43.44 116 GLU A N 1
ATOM 919 C CA . GLU A 1 116 ? -2.750 21.752 4.094 1.00 43.44 116 GLU A CA 1
ATOM 920 C C . GLU A 1 116 ? -1.797 21.347 2.957 1.00 43.44 116 GLU A C 1
ATOM 922 O O . GLU A 1 116 ? -1.603 22.058 1.975 1.00 43.44 116 GLU A O 1
ATOM 927 N N . GLN A 1 117 ? -1.159 20.190 3.081 1.00 45.34 117 GLN A N 1
ATOM 928 C CA . GLN A 1 117 ? -0.907 19.363 1.916 1.00 45.34 117 GLN A CA 1
ATOM 929 C C . GLN A 1 117 ? -2.043 18.358 1.880 1.00 45.34 117 GLN A C 1
ATOM 931 O O . GLN A 1 117 ? -1.958 17.261 2.429 1.00 45.34 117 GLN A O 1
ATOM 936 N N . GLU A 1 118 ? -3.145 18.781 1.271 1.00 46.06 118 GLU A N 1
ATOM 937 C CA . GLU A 1 118 ? -4.141 17.879 0.714 1.00 46.06 118 GLU A CA 1
ATOM 938 C C . GLU A 1 118 ? -3.431 17.023 -0.340 1.00 46.06 118 GLU A C 1
ATOM 940 O O . GLU A 1 118 ? -3.385 17.349 -1.526 1.00 46.06 118 GLU A O 1
ATOM 945 N N . THR A 1 119 ? -2.827 15.916 0.088 1.00 52.09 119 THR A N 1
ATOM 946 C CA . THR A 1 119 ? -2.466 14.851 -0.843 1.00 52.09 119 THR A CA 1
ATOM 947 C C . THR A 1 119 ? -3.779 14.128 -1.125 1.00 52.09 119 THR A C 1
ATOM 949 O O . THR A 1 119 ? -4.063 13.074 -0.574 1.00 52.09 119 THR A O 1
ATOM 952 N N . LEU A 1 120 ? -4.668 14.755 -1.898 1.00 61.12 120 LEU A N 1
ATOM 953 C CA . LEU A 1 120 ? -5.892 14.103 -2.348 1.00 61.12 120 LEU A CA 1
ATOM 954 C C . LEU A 1 120 ? -5.478 12.974 -3.281 1.00 61.12 120 LEU A C 1
ATOM 956 O O . LEU A 1 120 ? -4.770 13.219 -4.260 1.00 61.12 120 LEU A O 1
ATOM 960 N N . CYS A 1 121 ? -5.914 11.747 -2.988 1.00 67.12 121 CYS A N 1
ATOM 961 C CA . CYS A 1 121 ? -5.770 10.649 -3.934 1.00 67.12 121 CYS A CA 1
ATOM 962 C C . CYS A 1 121 ? -6.489 11.051 -5.218 1.00 67.12 121 CYS A C 1
ATOM 964 O O . CYS A 1 121 ? -7.714 11.118 -5.256 1.00 67.12 121 CYS A O 1
ATOM 966 N N . LEU A 1 122 ? -5.712 11.376 -6.256 1.00 74.62 122 LEU A N 1
ATOM 967 C CA . LEU A 1 122 ? -6.228 11.879 -7.533 1.00 74.62 122 LEU A CA 1
ATOM 968 C C . LEU A 1 122 ? -7.036 10.822 -8.298 1.00 74.62 122 LEU A C 1
ATOM 970 O O . LEU A 1 122 ? -7.625 11.129 -9.333 1.00 74.62 122 LEU A O 1
ATOM 974 N N . TYR A 1 123 ? -7.048 9.588 -7.796 1.00 81.94 123 TYR A N 1
ATOM 975 C CA . TYR A 1 123 ? -7.694 8.445 -8.405 1.00 81.94 123 TYR A CA 1
ATOM 976 C C . TYR A 1 123 ? -8.802 7.921 -7.491 1.00 81.94 123 TYR A C 1
ATOM 978 O O . TYR A 1 123 ? -8.576 7.626 -6.316 1.00 81.94 123 TYR A O 1
ATOM 986 N N . SER A 1 124 ? -9.998 7.738 -8.047 1.00 86.94 124 SER A N 1
ATOM 987 C CA . SER A 1 124 ? -11.004 6.875 -7.433 1.00 86.94 124 SER A CA 1
ATOM 988 C C . SER A 1 124 ? -10.520 5.421 -7.418 1.00 86.94 124 SER A C 1
ATOM 990 O O . SER A 1 124 ? -9.645 5.023 -8.187 1.00 86.94 124 SER A O 1
ATOM 992 N N . GLU A 1 125 ? -11.135 4.585 -6.581 1.00 86.12 125 GLU A N 1
ATOM 993 C CA . GLU A 1 125 ? -10.862 3.142 -6.577 1.00 86.12 125 GLU A CA 1
ATOM 994 C C . GLU A 1 125 ? -11.107 2.505 -7.953 1.00 86.12 125 GLU A C 1
ATOM 996 O O . GLU A 1 125 ? -10.280 1.727 -8.420 1.00 86.12 125 GLU A O 1
ATOM 1001 N N . SER A 1 126 ? -12.180 2.897 -8.650 1.00 89.81 126 SER A N 1
ATOM 1002 C CA . SER A 1 126 ? -12.446 2.420 -10.011 1.00 89.81 126 SER A CA 1
ATOM 1003 C C . SER A 1 126 ? -11.345 2.824 -10.991 1.00 89.81 126 SER A C 1
ATOM 1005 O O . SER A 1 126 ? -10.882 1.988 -11.755 1.00 89.81 126 SER A O 1
ATOM 1007 N N . GLN A 1 127 ? -10.859 4.069 -10.924 1.00 90.44 127 GLN A N 1
ATOM 1008 C CA . GLN A 1 127 ? -9.751 4.520 -11.767 1.00 90.44 127 GLN A CA 1
ATOM 1009 C C . GLN A 1 127 ? -8.470 3.732 -11.484 1.00 90.44 127 GLN A C 1
ATOM 1011 O O . GLN A 1 127 ? -7.759 3.387 -12.421 1.00 90.44 127 GLN A O 1
ATOM 1016 N N . LEU A 1 128 ? -8.174 3.427 -10.218 1.00 92.00 128 LEU A N 1
ATOM 1017 C CA . LEU A 1 128 ? -7.004 2.624 -9.861 1.00 92.00 128 LEU A CA 1
ATOM 1018 C C . LEU A 1 128 ? -7.103 1.202 -10.411 1.00 92.00 128 LEU A C 1
ATOM 1020 O O . LEU A 1 128 ? -6.134 0.708 -10.980 1.00 92.00 128 LEU A O 1
ATOM 1024 N N . LEU A 1 129 ? -8.267 0.564 -10.283 1.00 93.06 129 LEU A N 1
ATOM 1025 C CA . LEU A 1 129 ? -8.499 -0.773 -10.825 1.00 93.06 129 LEU A CA 1
ATOM 1026 C C . LEU A 1 129 ? -8.369 -0.781 -12.354 1.00 93.06 129 LEU A C 1
ATOM 1028 O O . LEU A 1 129 ? -7.638 -1.612 -12.887 1.00 93.06 129 LEU A O 1
ATOM 1032 N N . ASP A 1 130 ? -8.999 0.179 -13.035 1.00 93.31 130 ASP A N 1
ATOM 1033 C CA . ASP A 1 130 ? -9.034 0.255 -14.500 1.00 93.31 130 ASP A CA 1
ATOM 1034 C C . ASP A 1 130 ? -7.672 0.602 -15.123 1.00 93.31 130 ASP A C 1
ATOM 1036 O O . ASP A 1 130 ? -7.343 0.121 -16.207 1.00 93.31 130 ASP A O 1
ATOM 1040 N N . LEU A 1 131 ? -6.877 1.454 -14.465 1.00 90.88 131 LEU A N 1
ATOM 1041 C CA . LEU A 1 131 ? -5.586 1.925 -14.984 1.00 90.88 131 LEU A CA 1
ATOM 1042 C C . LEU A 1 131 ? -4.398 1.055 -14.550 1.00 90.88 131 LEU A C 1
ATOM 1044 O O . LEU A 1 131 ? -3.295 1.209 -15.083 1.00 90.88 131 LEU A O 1
ATOM 1048 N N . SER A 1 132 ? -4.582 0.179 -13.562 1.00 92.56 132 SER A N 1
ATOM 1049 C CA . SER A 1 132 ? -3.507 -0.684 -13.079 1.00 92.56 132 SER A CA 1
ATOM 1050 C C . SER A 1 132 ? -3.212 -1.825 -14.053 1.00 92.56 132 SER A C 1
ATOM 1052 O O . SER A 1 132 ? -4.102 -2.511 -14.546 1.00 92.56 132 SER A O 1
ATOM 1054 N N . GLN A 1 133 ? -1.927 -2.075 -14.298 1.00 93.06 133 GLN A N 1
ATOM 1055 C CA . GLN A 1 133 ? -1.481 -3.301 -14.961 1.00 93.06 133 GLN A CA 1
ATOM 1056 C C . GLN A 1 133 ? -1.629 -4.514 -14.038 1.00 93.06 133 GLN A C 1
ATOM 1058 O O . GLN A 1 133 ? -1.878 -5.631 -14.489 1.00 93.06 133 GLN A O 1
ATOM 1063 N N . ALA A 1 134 ? -1.414 -4.295 -12.742 1.00 94.12 134 ALA A N 1
ATOM 1064 C CA . ALA A 1 134 ? -1.542 -5.299 -11.704 1.00 94.12 134 ALA A CA 1
ATOM 1065 C C . ALA A 1 134 ? -1.887 -4.620 -10.377 1.00 94.12 134 ALA A C 1
ATOM 1067 O O . ALA A 1 134 ? -1.453 -3.498 -10.110 1.00 94.12 134 ALA A O 1
ATOM 1068 N N . TYR A 1 135 ? -2.630 -5.317 -9.525 1.00 96.31 135 TYR A N 1
ATOM 1069 C CA . TYR A 1 135 ? -2.970 -4.837 -8.193 1.00 96.31 135 TYR A CA 1
ATOM 1070 C C . TYR A 1 135 ? -3.025 -5.985 -7.187 1.00 96.31 135 TYR A C 1
ATOM 1072 O O . TYR A 1 135 ? -3.196 -7.153 -7.543 1.00 96.31 135 TYR A O 1
ATOM 1080 N N . TYR A 1 136 ? -2.851 -5.638 -5.918 1.00 97.31 136 TYR A N 1
ATOM 1081 C CA . TYR A 1 136 ? -2.994 -6.532 -4.781 1.00 97.31 136 TYR A CA 1
ATOM 1082 C C . TYR A 1 136 ? -3.807 -5.825 -3.706 1.00 97.31 136 TYR A C 1
ATOM 1084 O O . TYR A 1 136 ? -3.479 -4.705 -3.321 1.00 97.31 136 TYR A O 1
ATOM 1092 N N . ILE A 1 137 ? -4.854 -6.482 -3.215 1.00 96.56 137 ILE A N 1
ATOM 1093 C CA . ILE A 1 137 ? -5.724 -5.952 -2.167 1.00 96.56 137 ILE A CA 1
ATOM 1094 C C . ILE A 1 137 ? -5.776 -6.981 -1.044 1.00 96.56 137 ILE A C 1
ATOM 1096 O O . ILE A 1 137 ? -6.067 -8.153 -1.279 1.00 96.56 137 ILE A O 1
ATOM 1100 N N . PHE A 1 138 ? -5.495 -6.531 0.174 1.00 96.69 138 PHE A N 1
ATOM 1101 C CA . PHE A 1 138 ? -5.647 -7.301 1.399 1.00 96.69 138 PHE A CA 1
ATOM 1102 C C . PHE A 1 138 ? -6.581 -6.567 2.351 1.00 96.69 138 PHE A C 1
ATOM 1104 O O . PHE A 1 138 ? -6.416 -5.371 2.594 1.00 96.69 138 PHE A O 1
ATOM 1111 N N . ILE A 1 139 ? -7.546 -7.307 2.885 1.00 95.19 139 ILE A N 1
ATOM 1112 C CA . ILE A 1 139 ? -8.550 -6.828 3.828 1.00 95.19 139 ILE A CA 1
ATOM 1113 C C . ILE A 1 139 ? -8.490 -7.759 5.037 1.00 95.19 139 ILE A C 1
ATOM 1115 O O . ILE A 1 139 ? -8.431 -8.979 4.876 1.00 95.19 139 ILE A O 1
ATOM 1119 N N . LEU A 1 140 ? -8.449 -7.172 6.227 1.00 91.38 140 LEU A N 1
ATOM 1120 C CA . LEU A 1 140 ? -8.617 -7.870 7.490 1.00 91.38 140 LEU A CA 1
ATOM 1121 C C . LEU A 1 140 ? -10.051 -7.623 7.967 1.00 91.38 140 LEU A C 1
ATOM 1123 O O . LEU A 1 140 ? -10.392 -6.484 8.292 1.00 91.38 140 LEU A O 1
ATOM 1127 N N . ASP A 1 141 ? -10.853 -8.688 7.937 1.00 73.38 141 ASP A N 1
ATOM 1128 C CA . ASP A 1 141 ? -12.244 -8.721 8.412 1.00 73.38 141 ASP A CA 1
ATOM 1129 C C . ASP A 1 141 ? -12.342 -8.702 9.947 1.00 73.38 141 ASP A C 1
ATOM 1131 O O . ASP A 1 141 ? -11.483 -9.335 10.613 1.00 73.38 141 ASP A O 1
#

Foldseek 3Di:
DDDDDPPPPPDPPLPQFAWFKWKWFWFDPDQQKIKIKIWIDGPVFIFIDIDIDRHNDDDPQVVLCVVQVVRGRPGLVRQVVVLVVCVVVDDVRSSVRSVRRSVRRCVVVPPPDPDPPCPPPPDDPVRRVVRGPDMDMDGHD

Radius of gyration: 18.54 Å; Cα contacts (8 Å, |Δi|>4): 203; chains: 1; bounding box: 32×33×76 Å

pLDDT: mean 81.93, std 18.47, range [36.72, 97.31]

Sequence (141 aa):
MSLNPIRTVSSLDQDTSHLTRMELFQMEASSHVTCMILKLSSVDHIGWAECRLDTTAPVDLVKWAATFQQFVGLNVEQAIQHLHGNHASWN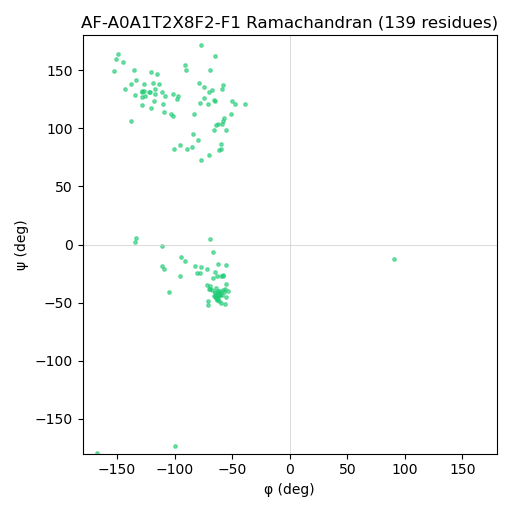PYKARLAEAALLDLGRFYDRHSFIEQETLCLYSESQLLDLSQAYYIFILD

Solvent-accessible surface area (backbone atoms only — not comparable to full-atom values): 8398 Å² total; per-residue (Å²): 140,84,83,77,80,79,76,76,77,70,75,76,78,74,82,62,61,38,24,34,32,40,36,39,36,34,27,82,72,52,101,45,30,40,32,39,37,41,38,41,26,32,90,88,49,66,10,46,28,74,45,79,41,85,46,86,65,84,80,61,62,64,69,50,48,63,60,58,52,71,35,50,73,28,27,64,68,55,34,52,52,53,45,66,78,42,44,89,82,44,58,71,69,58,44,52,34,50,50,44,14,48,52,48,38,42,56,80,73,48,94,77,71,91,65,91,72,78,81,66,76,91,57,54,71,66,53,49,62,74,60,30,80,44,73,48,79,49,74,63,130

Nearest PDB structures (foldseek):
  3cfa-assembly1_H  TM=2.347E-01  e=9.611E-01  Anemonia sulcata
  3cff-assembly1_A  TM=2.342E-01  e=1.155E+00  Anemonia sulcata
  2g3o-assembly1_B  TM=2.727E-01  e=4.177E+00  Pontellina plumata
  6gp1-assembly1_B  TM=2.473E-01  e=2.721E+00  Lobophyllia hemprichii
  5exc-assembly2_bb-2  TM=2.340E-01  e=7.704E+00  Dendronephthya sp. SSAL-2002

Mean predicted aligned error: 9.17 Å